Protein AF-A0A522YEF0-F1 (afdb_monomer_lite)

Radius of gyration: 15.83 Å; chains: 1; bounding box: 44×16×44 Å

pLDDT: mean 84.03, std 10.4, range [57.75, 94.62]

Foldseek 3Di:
DVVVVVVVCVPPPLNVQLVVQLVVFLVVQQVVVCVVVVDRDPCSNVPCDTPPHSVVRSVVSSLVVQCVPVNPPDPSD

Sequence (77 aa):
MIMDIFVQLYKNKIFISTLLSWAIAQTIKVIIGVIQQKKFDFRWFVGTGGMPSSHATGASCLMTLMGFEYGFDSPYF

Secondary structure (DSSP, 8-state):
-HHHHHHHHHH-HHHHHHHHHHHHHHHHHHHHHHHHHSS--THHHH-S--SS-HHHHHHHHHHHHHHHHH-TTSTT-

Structure (mmCIF, N/CA/C/O backbone):
data_AF-A0A522YEF0-F1
#
_entry.id   AF-A0A522YEF0-F1
#
loop_
_atom_site.group_PDB
_atom_site.id
_atom_site.type_symbol
_atom_site.label_atom_id
_atom_site.label_alt_id
_atom_site.label_comp_id
_atom_site.label_asym_id
_atom_site.label_entity_id
_atom_site.label_seq_id
_atom_site.pdbx_PDB_ins_code
_atom_site.Cartn_x
_atom_site.Ca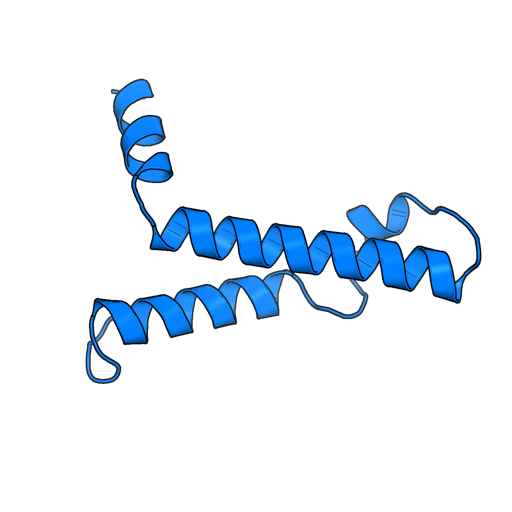rtn_y
_atom_site.Cartn_z
_atom_site.occupancy
_atom_site.B_iso_or_equiv
_atom_site.auth_seq_id
_atom_site.auth_comp_id
_atom_site.auth_asym_id
_atom_site.auth_atom_id
_atom_site.pdbx_PDB_model_num
ATOM 1 N N . MET A 1 1 ? 25.397 -2.541 1.211 1.00 68.88 1 MET A N 1
ATOM 2 C CA . MET A 1 1 ? 24.529 -3.698 0.896 1.00 68.88 1 MET A CA 1
ATOM 3 C C . MET A 1 1 ? 23.137 -3.566 1.513 1.00 68.88 1 MET A C 1
ATOM 5 O O . MET A 1 1 ? 22.195 -3.394 0.762 1.00 68.88 1 MET A O 1
ATOM 9 N N . ILE A 1 2 ? 22.966 -3.591 2.845 1.00 77.50 2 ILE A N 1
ATOM 10 C CA . ILE A 1 2 ? 21.625 -3.459 3.467 1.00 77.50 2 ILE A CA 1
ATOM 11 C C . ILE A 1 2 ? 21.029 -2.052 3.280 1.00 77.50 2 ILE A C 1
ATOM 13 O O . ILE A 1 2 ? 19.858 -1.918 2.943 1.00 77.50 2 ILE A O 1
ATOM 17 N N . MET A 1 3 ? 21.841 -1.001 3.440 1.00 77.69 3 MET A N 1
ATOM 18 C CA . MET A 1 3 ? 21.400 0.390 3.253 1.00 77.69 3 MET A CA 1
ATOM 19 C C . MET A 1 3 ? 20.866 0.649 1.833 1.00 77.69 3 MET A C 1
ATOM 21 O O . MET A 1 3 ? 19.884 1.363 1.655 1.00 77.69 3 MET A O 1
ATOM 25 N N . ASP A 1 4 ? 21.465 0.009 0.827 1.00 87.44 4 ASP A N 1
ATOM 26 C CA . ASP A 1 4 ? 21.079 0.166 -0.578 1.00 87.44 4 ASP A CA 1
ATOM 27 C C . ASP A 1 4 ? 19.690 -0.420 -0.853 1.00 87.44 4 ASP A C 1
ATOM 29 O O . ASP A 1 4 ? 18.910 0.166 -1.601 1.00 87.44 4 ASP A O 1
ATOM 33 N N . ILE A 1 5 ? 19.342 -1.528 -0.188 1.00 87.50 5 ILE A N 1
ATOM 34 C CA . ILE A 1 5 ? 18.018 -2.158 -0.290 1.00 87.50 5 ILE A CA 1
ATOM 35 C C . ILE A 1 5 ? 16.938 -1.219 0.253 1.00 87.50 5 ILE A C 1
ATOM 37 O O . ILE A 1 5 ? 15.917 -1.018 -0.401 1.00 87.50 5 ILE A O 1
ATOM 41 N N . PHE A 1 6 ? 17.162 -0.591 1.411 1.00 87.44 6 PHE A N 1
ATOM 42 C CA . PHE A 1 6 ? 16.200 0.366 1.969 1.00 87.44 6 PHE A CA 1
ATOM 43 C C . PHE A 1 6 ? 15.990 1.571 1.050 1.00 87.44 6 PHE A C 1
ATOM 45 O O . PHE A 1 6 ? 14.855 2.001 0.847 1.00 87.44 6 PHE A O 1
ATOM 52 N N . VAL A 1 7 ? 17.062 2.081 0.438 1.00 88.50 7 VAL A N 1
ATOM 53 C CA . VAL A 1 7 ? 16.970 3.178 -0.536 1.00 88.50 7 VAL A CA 1
ATOM 54 C C . VAL A 1 7 ? 16.200 2.745 -1.787 1.00 88.50 7 VAL A C 1
ATOM 56 O O . VAL A 1 7 ? 15.390 3.519 -2.297 1.00 88.50 7 VAL A O 1
ATOM 59 N N . GLN A 1 8 ? 16.411 1.521 -2.274 1.00 89.31 8 GLN A N 1
ATOM 60 C CA . GLN A 1 8 ? 15.676 0.982 -3.422 1.00 89.31 8 GLN A CA 1
ATOM 61 C C . GLN A 1 8 ? 14.186 0.794 -3.115 1.00 89.31 8 GLN A C 1
ATOM 63 O O . GLN A 1 8 ? 13.350 1.211 -3.916 1.00 89.31 8 GLN A O 1
ATOM 68 N N . LEU A 1 9 ? 13.841 0.243 -1.947 1.00 88.94 9 LEU A N 1
ATOM 69 C CA . LEU A 1 9 ? 12.449 0.090 -1.511 1.00 88.94 9 LEU A CA 1
ATOM 70 C C . LEU A 1 9 ? 11.757 1.445 -1.351 1.00 88.94 9 LEU A C 1
ATOM 72 O O . LEU A 1 9 ? 10.627 1.613 -1.801 1.00 88.94 9 LEU A O 1
ATOM 76 N N . TYR A 1 10 ? 12.447 2.428 -0.774 1.00 88.81 10 TYR A N 1
ATOM 77 C CA . TYR A 1 10 ? 11.906 3.774 -0.607 1.00 88.81 10 TYR A CA 1
ATOM 78 C C . TYR A 1 10 ? 11.692 4.503 -1.941 1.00 88.81 10 TYR A C 1
ATOM 80 O O . TYR A 1 10 ? 10.726 5.246 -2.101 1.00 88.81 10 TYR A O 1
ATOM 88 N N . LYS A 1 11 ? 12.572 4.284 -2.926 1.00 90.62 11 LYS A N 1
ATOM 89 C CA . LYS A 1 11 ? 12.424 4.858 -4.274 1.00 90.62 11 LYS A CA 1
ATOM 90 C C . LYS A 1 11 ? 11.391 4.125 -5.130 1.00 90.62 11 LYS A C 1
ATOM 92 O O . LYS A 1 11 ? 10.951 4.673 -6.142 1.00 90.62 11 LYS A O 1
ATOM 97 N N . ASN A 1 12 ? 11.004 2.906 -4.756 1.00 91.88 12 ASN A N 1
ATOM 98 C CA . ASN A 1 12 ? 10.011 2.139 -5.488 1.00 91.88 12 ASN A CA 1
ATOM 99 C C . ASN A 1 12 ? 8.605 2.702 -5.223 1.00 91.88 12 ASN A C 1
ATOM 101 O O . ASN A 1 12 ? 7.997 2.478 -4.175 1.00 91.88 12 ASN A O 1
ATOM 105 N N . LYS A 1 13 ? 8.077 3.424 -6.216 1.00 90.50 13 LYS A N 1
ATOM 106 C CA . LYS A 1 13 ? 6.752 4.050 -6.154 1.00 90.50 13 LYS A CA 1
ATOM 107 C C . LYS A 1 13 ? 5.630 3.032 -5.955 1.00 90.50 13 LYS A C 1
ATOM 109 O O . LYS A 1 13 ? 4.694 3.318 -5.220 1.00 90.50 13 LYS A O 1
ATOM 114 N N . ILE A 1 14 ? 5.729 1.851 -6.568 1.00 91.25 14 ILE A N 1
ATOM 115 C CA . ILE A 1 14 ? 4.718 0.794 -6.437 1.00 91.25 14 ILE A CA 1
ATOM 116 C C . ILE A 1 14 ? 4.675 0.295 -4.991 1.00 91.25 14 ILE A C 1
ATOM 118 O O . ILE A 1 14 ? 3.600 0.198 -4.396 1.00 91.25 14 ILE A O 1
ATOM 122 N N . PHE A 1 15 ? 5.847 0.046 -4.402 1.00 91.62 15 PHE A N 1
ATOM 123 C CA . PHE A 1 15 ? 5.966 -0.396 -3.015 1.00 91.62 15 PHE A CA 1
ATOM 124 C C . PHE A 1 15 ? 5.411 0.646 -2.037 1.00 91.62 15 PHE A C 1
ATOM 126 O O . PHE A 1 15 ? 4.560 0.320 -1.209 1.00 91.62 15 PHE A O 1
ATOM 133 N N . ILE A 1 16 ? 5.833 1.908 -2.168 1.00 93.31 16 ILE A N 1
ATOM 134 C CA . ILE A 1 16 ? 5.376 2.989 -1.286 1.00 93.31 16 ILE A CA 1
ATOM 135 C C . ILE A 1 16 ? 3.870 3.233 -1.427 1.00 93.31 16 ILE A C 1
ATOM 137 O O . ILE A 1 16 ? 3.181 3.315 -0.412 1.00 93.31 16 ILE A O 1
ATOM 141 N N . SER A 1 17 ? 3.329 3.287 -2.645 1.00 91.38 17 SER A N 1
ATOM 142 C CA . SER A 1 17 ? 1.887 3.467 -2.859 1.00 91.38 17 SER A CA 1
ATOM 143 C C . SER A 1 17 ? 1.070 2.305 -2.288 1.00 91.38 17 SER A C 1
ATOM 145 O O . SER A 1 17 ? 0.054 2.531 -1.630 1.00 91.38 17 SER A O 1
ATOM 147 N N . THR A 1 18 ? 1.540 1.065 -2.456 1.00 92.25 18 THR A N 1
ATOM 148 C CA . THR A 1 18 ? 0.888 -0.119 -1.871 1.00 92.25 18 THR A CA 1
ATOM 149 C C . THR A 1 18 ? 0.897 -0.047 -0.343 1.00 92.25 18 THR A C 1
ATOM 151 O O . THR A 1 18 ? -0.142 -0.252 0.291 1.00 92.25 18 THR A O 1
ATOM 154 N N . LEU A 1 19 ? 2.032 0.317 0.260 1.00 91.44 19 LEU A N 1
ATOM 155 C CA . LEU A 1 19 ? 2.174 0.469 1.709 1.00 91.44 19 LEU A CA 1
ATOM 156 C C . LEU A 1 19 ? 1.278 1.589 2.264 1.00 91.44 19 LEU A C 1
ATOM 158 O O . LEU A 1 19 ? 0.632 1.410 3.298 1.00 91.44 19 LEU A O 1
ATOM 162 N N . LEU A 1 20 ? 1.174 2.712 1.549 1.00 91.06 20 LEU A N 1
ATOM 163 C CA . LEU A 1 20 ? 0.257 3.800 1.890 1.00 91.06 20 LEU A CA 1
ATOM 164 C C . LEU A 1 20 ? -1.208 3.359 1.795 1.00 91.06 20 LEU A C 1
ATOM 166 O O . LEU A 1 20 ? -1.986 3.669 2.694 1.00 91.06 20 LEU A O 1
ATOM 170 N N . SER A 1 21 ? -1.588 2.593 0.769 1.00 92.06 21 SER A N 1
ATOM 171 C CA . SER A 1 21 ? -2.959 2.077 0.633 1.00 92.06 21 SER A CA 1
ATOM 172 C C . SER A 1 21 ? -3.352 1.167 1.803 1.00 92.06 21 SER A C 1
ATOM 174 O O . SER A 1 21 ? -4.453 1.281 2.348 1.00 92.06 21 SER A O 1
ATOM 176 N N . TRP A 1 22 ? -2.423 0.315 2.245 1.00 90.56 22 TRP A N 1
ATOM 177 C CA . TRP A 1 22 ? -2.600 -0.542 3.410 1.00 90.56 22 TRP A CA 1
ATOM 178 C C . TRP A 1 22 ? -2.746 0.285 4.692 1.00 90.56 22 TRP A C 1
ATOM 180 O O . TRP A 1 22 ? -3.663 0.035 5.480 1.00 90.56 22 TRP A O 1
ATOM 190 N N . ALA A 1 23 ? -1.896 1.300 4.875 1.00 89.06 23 ALA A N 1
ATOM 191 C CA . ALA A 1 23 ? -1.964 2.195 6.027 1.00 89.06 23 ALA A CA 1
ATOM 192 C C . ALA A 1 23 ? -3.306 2.943 6.074 1.00 89.06 23 ALA A C 1
ATOM 194 O O . ALA A 1 23 ? -3.952 2.970 7.119 1.00 89.06 23 ALA A O 1
ATOM 195 N N . ILE A 1 24 ? -3.779 3.457 4.934 1.00 88.81 24 ILE A N 1
ATOM 196 C CA . ILE A 1 24 ? -5.082 4.125 4.813 1.00 88.81 24 ILE A CA 1
ATOM 197 C C . ILE A 1 24 ? -6.220 3.166 5.179 1.00 88.81 24 ILE A C 1
ATOM 199 O O . ILE A 1 24 ? -7.079 3.521 5.987 1.00 88.81 24 ILE A O 1
ATOM 203 N N . ALA A 1 25 ? -6.221 1.941 4.644 1.00 87.94 25 ALA A N 1
ATOM 204 C CA . ALA A 1 25 ? -7.235 0.941 4.983 1.00 87.94 25 ALA A CA 1
ATOM 205 C C . ALA A 1 25 ? -7.257 0.640 6.489 1.00 87.94 25 ALA A C 1
ATOM 207 O O . ALA A 1 25 ? -8.327 0.556 7.098 1.00 87.94 25 ALA A O 1
ATOM 208 N N . GLN A 1 26 ? -6.080 0.531 7.105 1.00 86.31 26 GLN A N 1
ATOM 209 C CA . GLN A 1 26 ? -5.955 0.288 8.535 1.00 86.31 26 GLN A CA 1
ATOM 210 C C . GLN A 1 26 ? -6.461 1.476 9.366 1.00 86.31 26 GLN A C 1
ATOM 212 O O . GLN A 1 26 ? -7.210 1.274 10.322 1.00 86.31 26 GLN A O 1
ATOM 217 N N . THR A 1 27 ? -6.131 2.710 8.979 1.00 86.00 27 THR A N 1
ATOM 218 C CA . THR A 1 27 ? -6.647 3.924 9.626 1.00 86.00 27 THR A CA 1
ATOM 219 C C . THR A 1 27 ? -8.169 4.005 9.525 1.00 86.00 27 THR A C 1
ATOM 221 O O . THR A 1 27 ? -8.834 4.250 10.531 1.00 86.00 27 THR A O 1
ATOM 224 N N . ILE A 1 28 ? -8.739 3.735 8.347 1.00 85.94 28 ILE A N 1
ATOM 225 C CA . ILE A 1 28 ? -10.194 3.735 8.144 1.00 85.94 28 ILE A CA 1
ATOM 226 C C . ILE A 1 28 ? -10.860 2.678 9.029 1.00 85.94 28 ILE A C 1
ATOM 228 O O . ILE A 1 28 ? -11.852 2.980 9.688 1.00 85.94 28 ILE A O 1
ATOM 232 N N . LYS A 1 29 ? -10.305 1.463 9.105 1.00 84.19 29 LYS A N 1
ATOM 233 C CA . LYS A 1 29 ? -10.836 0.393 9.964 1.00 84.19 29 LYS A CA 1
ATOM 234 C C . LYS A 1 29 ? -10.907 0.823 11.430 1.00 84.19 29 LYS A C 1
ATOM 236 O O . LYS A 1 29 ? -11.915 0.590 12.093 1.00 84.19 29 LYS A O 1
ATOM 241 N N . VAL A 1 30 ? -9.860 1.482 11.920 1.00 82.69 30 VAL A N 1
ATOM 242 C CA . VAL A 1 30 ? -9.804 1.989 13.297 1.00 82.69 30 VAL A CA 1
ATOM 243 C C . VAL A 1 30 ? -10.849 3.079 13.511 1.00 82.69 30 VAL A C 1
ATOM 245 O O . VAL A 1 30 ? -11.593 3.010 14.484 1.00 82.69 30 VAL A O 1
ATOM 248 N N . ILE A 1 31 ? -10.967 4.039 12.588 1.00 83.88 31 ILE A N 1
ATOM 249 C CA . ILE A 1 31 ? -11.981 5.104 12.661 1.00 83.88 31 ILE A CA 1
ATOM 250 C C . ILE A 1 31 ? -13.394 4.507 12.692 1.00 83.88 31 ILE A C 1
ATOM 252 O O . ILE A 1 31 ? -14.198 4.872 13.550 1.00 83.88 31 ILE A O 1
ATOM 256 N N . ILE A 1 32 ? -13.692 3.559 11.799 1.00 83.00 32 ILE A N 1
ATOM 257 C CA . ILE A 1 32 ? -14.993 2.880 11.741 1.00 83.00 32 ILE A CA 1
ATOM 258 C C . ILE A 1 32 ? -15.277 2.145 13.053 1.00 83.00 32 ILE A C 1
ATOM 260 O O . ILE A 1 32 ? -16.370 2.289 13.600 1.00 83.00 32 ILE A O 1
ATOM 264 N N . GLY A 1 33 ? -14.301 1.405 13.586 1.00 81.06 33 GLY A N 1
ATOM 265 C CA . GLY A 1 33 ? -14.437 0.726 14.874 1.00 81.06 33 GLY A CA 1
ATOM 266 C C . GLY A 1 33 ? -14.777 1.704 16.000 1.00 81.06 33 GLY A C 1
ATOM 267 O O . GLY A 1 33 ? -15.750 1.494 16.732 1.00 81.06 33 GLY A O 1
ATOM 268 N N . VAL A 1 34 ? -14.035 2.816 16.088 1.00 82.50 34 VAL A N 1
ATOM 269 C CA . VAL A 1 34 ? -14.227 3.847 17.123 1.00 82.50 34 VAL A CA 1
ATOM 270 C C . VAL A 1 34 ? -15.624 4.453 17.039 1.00 82.50 34 VAL A C 1
ATOM 272 O O . VAL A 1 34 ? -16.282 4.607 18.068 1.00 82.50 34 VAL A O 1
ATOM 275 N N . ILE A 1 35 ? -16.107 4.754 15.832 1.00 81.62 35 ILE A N 1
ATOM 276 C CA . ILE A 1 35 ? -17.451 5.308 15.624 1.00 81.62 35 ILE A CA 1
ATOM 277 C C . ILE A 1 35 ? -18.531 4.286 16.003 1.00 81.62 35 ILE A C 1
ATOM 279 O O . ILE A 1 35 ? -19.481 4.637 16.705 1.00 81.62 35 ILE A O 1
ATOM 283 N N . GLN A 1 36 ? -18.397 3.029 15.570 1.00 79.94 36 GLN A N 1
ATOM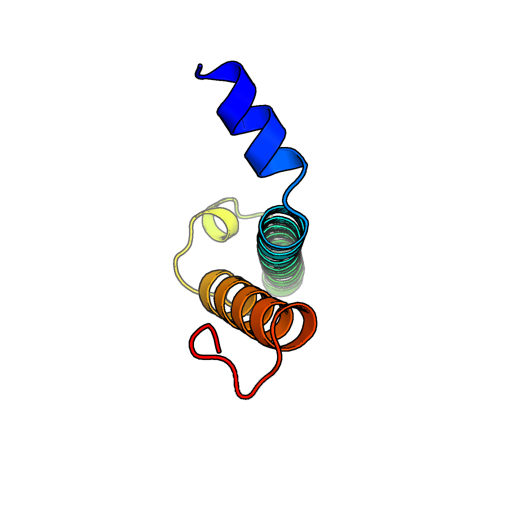 284 C CA . GLN A 1 36 ? -19.424 2.003 15.777 1.00 79.94 36 GLN A CA 1
ATOM 285 C C . GLN A 1 36 ? -19.571 1.601 17.244 1.00 79.94 36 GLN A C 1
ATOM 287 O O . GLN A 1 36 ? -20.690 1.446 17.730 1.00 79.94 36 GLN A O 1
ATOM 292 N N . GLN A 1 37 ? -18.460 1.440 17.961 1.00 78.88 37 GLN A N 1
ATOM 293 C CA . GLN A 1 37 ? -18.498 0.968 19.347 1.00 78.88 37 GLN A CA 1
ATOM 294 C C . GLN A 1 37 ? -18.389 2.095 20.377 1.00 78.88 37 GLN A C 1
ATOM 296 O O . GLN A 1 37 ? -18.507 1.834 21.576 1.00 78.88 37 GLN A O 1
ATOM 301 N N . LYS A 1 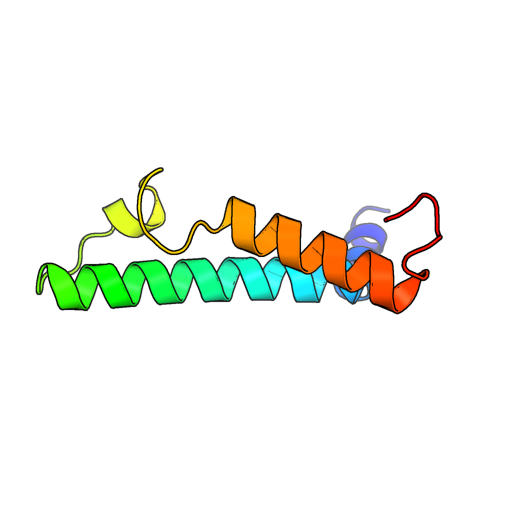38 ? -18.169 3.345 19.933 1.00 76.44 38 LYS A N 1
ATOM 302 C CA . LYS A 1 38 ? -17.977 4.539 20.782 1.00 76.44 38 LYS A CA 1
ATOM 303 C C . LYS A 1 38 ? -16.928 4.343 21.886 1.00 76.44 38 LYS A C 1
ATOM 305 O O . LYS A 1 38 ? -16.978 4.982 22.935 1.00 76.44 38 LYS A O 1
ATOM 310 N N . LYS A 1 39 ? -15.988 3.428 21.661 1.00 71.94 39 LYS A N 1
ATOM 311 C CA . LYS A 1 39 ? -14.893 3.059 22.560 1.00 71.94 39 LYS A CA 1
ATOM 312 C C . LYS A 1 39 ? -13.643 2.901 21.715 1.00 71.94 39 LYS A C 1
ATOM 314 O O . LYS A 1 39 ? -13.735 2.530 20.554 1.00 71.94 39 LYS A O 1
ATOM 319 N N . PHE A 1 40 ? -12.481 3.199 22.274 1.00 71.12 40 PHE A N 1
ATOM 320 C CA . PHE A 1 40 ? -11.225 2.942 21.585 1.00 71.12 40 PHE A CA 1
ATOM 321 C C . PHE A 1 40 ? -10.741 1.545 21.973 1.00 71.12 40 PHE A C 1
ATOM 323 O O . PHE A 1 40 ? -10.352 1.338 23.122 1.00 71.12 40 PHE A O 1
ATOM 330 N N . ASP A 1 41 ? -10.802 0.585 21.048 1.00 68.81 41 ASP A N 1
ATOM 331 C CA . ASP A 1 41 ? -10.259 -0.757 21.266 1.00 68.81 41 ASP A CA 1
ATOM 332 C C . ASP A 1 41 ? -9.045 -0.994 20.354 1.00 68.81 41 ASP A C 1
ATOM 334 O O . ASP A 1 41 ? -9.154 -1.079 19.128 1.00 68.81 41 ASP A O 1
ATOM 338 N N . PHE A 1 42 ? -7.865 -1.128 20.967 1.00 66.88 42 PHE A N 1
ATOM 339 C CA . PHE A 1 42 ? -6.615 -1.461 20.273 1.00 66.88 42 PHE A CA 1
ATOM 340 C C . PHE A 1 42 ? -6.686 -2.806 19.540 1.00 66.88 42 PHE A C 1
ATOM 342 O O . PHE A 1 42 ? -5.909 -3.045 18.612 1.00 66.88 42 PHE A O 1
ATOM 349 N N . ARG A 1 43 ? -7.637 -3.679 19.893 1.00 66.25 43 ARG A N 1
ATOM 350 C CA . ARG A 1 43 ? -7.863 -4.947 19.195 1.00 66.25 43 ARG A CA 1
ATOM 351 C C . ARG A 1 43 ? -8.272 -4.758 17.740 1.00 66.25 43 ARG A C 1
ATOM 353 O O . ARG A 1 43 ? -8.063 -5.681 16.968 1.00 66.25 43 ARG A O 1
ATOM 360 N N . TRP A 1 44 ? -8.762 -3.595 17.307 1.00 65.56 44 TRP A N 1
ATOM 361 C CA . TRP A 1 44 ? -9.039 -3.361 15.879 1.00 65.56 44 TRP A CA 1
ATOM 362 C C . TRP A 1 44 ? -7.786 -3.166 15.026 1.00 65.56 44 TRP A C 1
ATOM 364 O O . TRP A 1 44 ? -7.842 -3.374 13.815 1.00 65.56 44 TRP A O 1
ATOM 374 N N . PHE A 1 45 ? -6.646 -2.835 15.641 1.00 63.03 45 PHE A N 1
ATOM 375 C CA . PHE A 1 45 ? -5.366 -2.807 14.933 1.00 63.03 45 PHE A CA 1
ATOM 376 C C . PHE A 1 45 ? -4.819 -4.212 14.649 1.00 63.03 45 PHE A C 1
ATOM 378 O O . PHE A 1 45 ? -4.106 -4.392 13.667 1.00 63.03 45 PHE A O 1
ATOM 385 N N . VAL A 1 46 ? -5.154 -5.198 15.486 1.00 60.56 46 VAL A N 1
ATOM 386 C CA . VAL A 1 46 ? -4.589 -6.565 15.437 1.00 60.56 46 VAL A CA 1
ATOM 387 C C . VAL A 1 46 ? -5.642 -7.613 15.042 1.00 60.56 46 VAL A C 1
ATOM 389 O O . VAL A 1 46 ? -5.318 -8.741 14.683 1.00 60.56 46 VAL A O 1
ATOM 392 N N . GLY A 1 47 ? -6.920 -7.241 15.077 1.00 62.12 47 GLY A N 1
ATOM 393 C CA . GLY A 1 47 ? -8.049 -8.092 14.740 1.00 62.12 47 GLY A CA 1
ATOM 394 C C . GLY A 1 47 ? -8.048 -8.461 13.262 1.00 62.12 47 GLY A C 1
ATOM 395 O O . GLY A 1 47 ? -7.998 -7.605 12.378 1.00 62.12 47 GLY A O 1
ATOM 396 N N . THR A 1 48 ? -8.146 -9.759 12.996 1.00 57.75 48 THR A N 1
ATOM 397 C CA . THR A 1 48 ? -8.146 -10.350 11.651 1.00 57.75 48 THR A CA 1
ATOM 398 C C . THR A 1 48 ? -9.445 -10.104 10.870 1.00 57.75 48 THR A C 1
ATOM 400 O O . THR A 1 48 ? -9.516 -10.452 9.695 1.00 57.75 48 THR A O 1
ATOM 403 N N . GLY A 1 49 ? -10.458 -9.472 11.478 1.00 59.31 49 GLY A N 1
ATOM 404 C CA . GLY A 1 49 ? -11.771 -9.216 10.878 1.00 59.31 49 GLY A CA 1
ATOM 405 C C . GLY A 1 49 ? -12.240 -7.767 11.041 1.00 59.31 49 GLY A C 1
ATOM 406 O O . GLY A 1 49 ? -12.107 -7.179 12.111 1.00 59.31 49 GLY A O 1
ATOM 407 N N . GLY A 1 50 ? -12.785 -7.196 9.96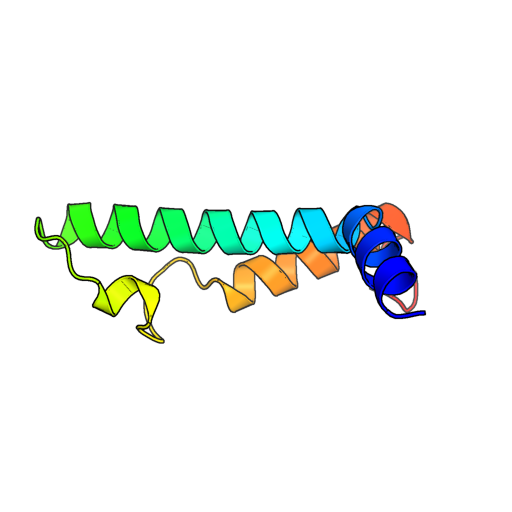3 1.00 62.16 50 GLY A N 1
ATOM 408 C CA . GLY A 1 50 ? -13.345 -5.841 9.911 1.00 62.16 50 GLY A CA 1
ATOM 409 C C . GLY A 1 50 ? -13.214 -5.218 8.518 1.00 62.16 50 GLY A C 1
ATOM 410 O O . GLY A 1 50 ? -12.224 -5.456 7.825 1.00 62.16 50 GLY A O 1
ATOM 411 N N . MET A 1 51 ? -14.206 -4.430 8.099 1.00 64.62 51 MET A N 1
ATOM 412 C CA . MET A 1 51 ? -14.141 -3.662 6.850 1.00 64.62 51 MET A CA 1
ATOM 413 C C . MET A 1 51 ? -13.467 -2.300 7.092 1.00 64.62 51 MET A C 1
ATOM 415 O O . MET A 1 51 ? -13.794 -1.656 8.090 1.00 64.62 51 MET A O 1
ATOM 419 N N . PRO A 1 52 ? -12.570 -1.827 6.204 1.00 70.38 52 PRO A N 1
ATOM 420 C CA . PRO A 1 52 ? -12.060 -2.475 4.987 1.00 70.38 52 PRO A CA 1
ATOM 421 C C . PRO A 1 52 ? -10.945 -3.510 5.253 1.00 70.38 52 PRO A C 1
ATOM 423 O O . PRO A 1 52 ? -10.189 -3.412 6.220 1.00 70.38 52 PRO A O 1
ATOM 426 N N . SER A 1 53 ? -10.814 -4.507 4.368 1.00 81.38 53 SER A N 1
ATOM 427 C CA . SER A 1 53 ? -9.746 -5.516 4.446 1.00 81.38 53 SER A CA 1
ATOM 428 C C . SER A 1 53 ? -8.419 -4.958 3.931 1.00 81.38 53 SER A C 1
ATOM 430 O O . SER A 1 53 ? -8.2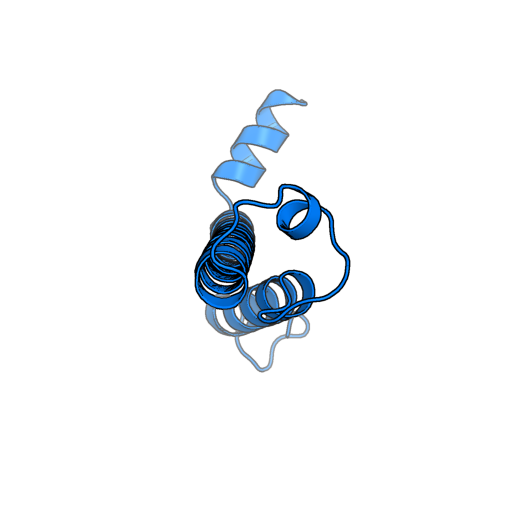51 -4.753 2.733 1.00 81.38 53 SER A O 1
ATOM 432 N N . SER A 1 54 ? -7.444 -4.784 4.823 1.00 82.12 54 SER A N 1
ATOM 433 C CA . SER A 1 54 ? -6.124 -4.238 4.487 1.00 82.12 54 SER A CA 1
ATOM 434 C C . SER A 1 54 ? -5.341 -5.125 3.504 1.00 82.12 54 SER A C 1
ATOM 436 O O . SER A 1 54 ? -4.602 -4.601 2.677 1.00 82.12 54 SER A O 1
ATOM 438 N N . HIS A 1 55 ? -5.533 -6.454 3.544 1.00 83.44 55 HIS A N 1
ATOM 439 C CA . HIS A 1 55 ? -4.926 -7.379 2.573 1.00 83.44 55 HIS A CA 1
ATOM 440 C C . HIS A 1 55 ? -5.543 -7.214 1.182 1.00 83.44 55 HIS A C 1
ATOM 442 O O . HIS A 1 55 ? -4.814 -7.119 0.199 1.00 83.44 55 HIS A O 1
ATOM 448 N N . ALA A 1 56 ? -6.876 -7.126 1.099 1.00 88.44 56 ALA A N 1
ATOM 449 C CA . ALA A 1 56 ? -7.559 -6.930 -0.177 1.00 88.44 56 ALA A CA 1
ATOM 450 C C . ALA A 1 56 ? -7.247 -5.550 -0.776 1.00 88.44 56 ALA A C 1
ATOM 452 O O . ALA A 1 56 ? -7.001 -5.452 -1.977 1.00 88.44 56 ALA A O 1
ATOM 453 N N . THR A 1 57 ? -7.197 -4.498 0.051 1.00 89.75 57 THR A N 1
ATOM 454 C CA . THR A 1 57 ? -6.810 -3.152 -0.395 1.00 89.75 57 THR A CA 1
ATOM 455 C C . THR A 1 57 ? -5.378 -3.129 -0.918 1.00 89.75 57 THR A C 1
ATOM 457 O O . THR A 1 57 ? -5.156 -2.635 -2.021 1.00 89.75 57 THR A O 1
ATOM 460 N N . GLY A 1 58 ? -4.427 -3.709 -0.176 1.00 91.19 58 GLY A N 1
ATOM 461 C CA . GLY A 1 58 ? -3.031 -3.784 -0.604 1.00 91.19 58 GLY A CA 1
ATOM 462 C C . GLY A 1 58 ? -2.864 -4.557 -1.914 1.00 91.19 58 GLY A C 1
ATOM 463 O O . GLY A 1 58 ? -2.257 -4.041 -2.847 1.00 91.19 58 GLY A O 1
ATOM 464 N N . ALA A 1 59 ? -3.461 -5.749 -2.024 1.00 91.31 59 ALA A N 1
ATOM 465 C CA . ALA A 1 59 ? -3.390 -6.565 -3.237 1.00 91.31 59 ALA A CA 1
ATOM 466 C C . ALA A 1 59 ? -4.017 -5.861 -4.452 1.00 91.31 59 ALA A C 1
ATOM 468 O O . ALA A 1 59 ? -3.410 -5.818 -5.518 1.00 91.31 59 ALA A O 1
ATOM 469 N N . SER A 1 60 ? -5.193 -5.250 -4.283 1.00 93.00 60 SER A N 1
ATOM 470 C CA . SER A 1 60 ? -5.877 -4.539 -5.373 1.00 93.00 60 SER A CA 1
ATOM 471 C C . SER A 1 60 ? -5.095 -3.302 -5.821 1.00 93.00 60 SER A C 1
ATOM 473 O O . SER A 1 60 ? -4.988 -3.044 -7.019 1.00 93.00 60 SER A O 1
ATOM 475 N N . CYS A 1 61 ? -4.517 -2.548 -4.877 1.00 93.62 61 CYS A N 1
ATOM 476 C CA . CYS A 1 61 ? -3.672 -1.394 -5.179 1.00 93.62 61 CYS A CA 1
ATOM 477 C C . CYS A 1 61 ? -2.407 -1.815 -5.934 1.00 93.62 61 CYS A C 1
ATOM 479 O O . CYS A 1 61 ? -2.112 -1.238 -6.978 1.00 93.62 61 CYS A O 1
ATOM 481 N N . LEU A 1 62 ? -1.715 -2.852 -5.454 1.00 93.44 62 LEU A N 1
ATOM 482 C CA . LEU A 1 62 ? -0.523 -3.394 -6.101 1.00 93.44 62 LEU A CA 1
ATOM 483 C C . LEU A 1 62 ? -0.819 -3.829 -7.539 1.00 93.44 62 LEU A C 1
ATOM 485 O O . LEU A 1 62 ? -0.135 -3.390 -8.459 1.00 93.44 62 LEU A O 1
ATOM 489 N N . MET A 1 63 ? -1.869 -4.631 -7.727 1.00 93.06 63 MET A N 1
ATOM 490 C CA . MET A 1 63 ? -2.306 -5.116 -9.037 1.00 93.06 63 MET A CA 1
ATOM 491 C C . MET A 1 63 ? -2.605 -3.954 -9.992 1.00 93.06 63 MET A C 1
ATOM 493 O O . MET A 1 63 ? -2.115 -3.905 -11.115 1.00 93.06 63 MET A O 1
ATOM 497 N N . THR A 1 64 ? -3.362 -2.964 -9.515 1.00 94.06 64 THR A N 1
ATOM 498 C CA . THR A 1 64 ? -3.720 -1.774 -10.296 1.00 94.06 64 THR A CA 1
ATOM 499 C C . THR A 1 64 ? -2.479 -0.983 -10.715 1.00 94.06 64 THR A C 1
ATOM 501 O O . THR A 1 64 ? -2.378 -0.549 -11.860 1.00 94.06 64 THR A O 1
ATOM 504 N N . LEU A 1 65 ? -1.510 -0.815 -9.811 1.00 94.44 65 LEU A N 1
ATOM 505 C CA . LEU A 1 65 ? -0.251 -0.134 -10.110 1.00 94.44 65 LEU A CA 1
ATOM 506 C C . LEU A 1 65 ? 0.611 -0.921 -11.101 1.00 94.44 65 LEU A C 1
ATOM 508 O O . LEU A 1 65 ? 1.238 -0.301 -11.954 1.00 94.44 65 LEU A O 1
ATOM 512 N N . MET A 1 66 ? 0.620 -2.257 -11.029 1.00 94.38 66 MET A N 1
ATOM 513 C CA . MET A 1 66 ? 1.316 -3.087 -12.020 1.00 94.38 66 MET A CA 1
ATOM 514 C C . MET A 1 66 ? 0.704 -2.897 -13.412 1.00 94.38 66 MET A C 1
ATOM 516 O O . MET A 1 66 ? 1.444 -2.675 -14.368 1.00 94.38 66 MET A O 1
ATOM 520 N N . GLY A 1 67 ? -0.629 -2.873 -13.509 1.00 94.44 67 GLY A N 1
ATOM 521 C CA . GLY A 1 67 ? -1.336 -2.601 -14.763 1.00 94.44 67 GLY A CA 1
ATOM 522 C C . GLY A 1 67 ? -1.075 -1.196 -15.319 1.00 94.44 67 GLY A C 1
ATOM 523 O O . GLY A 1 67 ? -0.900 -1.038 -16.524 1.00 94.44 67 GLY A O 1
ATOM 524 N N . PHE A 1 68 ? -0.977 -0.172 -14.463 1.00 94.12 68 PHE A N 1
ATOM 525 C CA . PHE A 1 68 ? -0.650 1.190 -14.906 1.00 94.12 68 PHE A CA 1
ATOM 526 C C . PHE A 1 68 ? 0.815 1.375 -15.321 1.00 94.12 68 PHE A C 1
ATOM 528 O O . PHE A 1 68 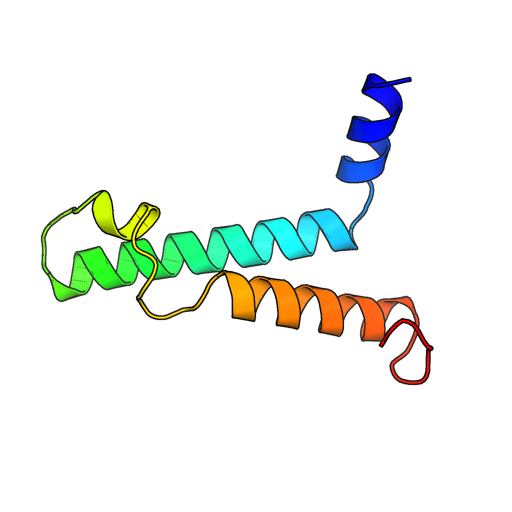? 1.072 2.095 -16.283 1.00 94.12 68 PHE A O 1
ATOM 535 N N . GLU A 1 69 ? 1.768 0.765 -14.613 1.00 93.56 69 GLU A N 1
ATOM 536 C CA . GLU A 1 69 ? 3.201 0.958 -14.883 1.00 93.56 69 GLU A CA 1
ATOM 537 C C . GLU A 1 69 ? 3.701 0.068 -16.032 1.00 93.56 69 GLU A C 1
ATOM 539 O O . GLU A 1 69 ? 4.522 0.501 -16.839 1.00 93.56 69 GLU A O 1
ATOM 544 N N . TYR A 1 70 ? 3.205 -1.170 -16.124 1.00 93.94 70 TYR A N 1
ATOM 545 C CA . TYR A 1 70 ? 3.684 -2.166 -17.090 1.00 93.94 70 TYR A CA 1
ATOM 546 C C . TYR A 1 70 ? 2.670 -2.511 -18.186 1.00 93.94 70 TYR A C 1
ATOM 548 O O . TYR A 1 70 ? 3.027 -3.216 -19.128 1.00 93.94 70 TYR A O 1
ATOM 556 N N . GLY A 1 71 ? 1.441 -2.001 -18.093 1.00 93.69 71 GLY A N 1
ATOM 557 C CA . GLY A 1 71 ? 0.336 -2.330 -18.991 1.00 93.69 71 GLY A CA 1
ATOM 558 C C . GLY A 1 71 ? -0.487 -3.519 -18.492 1.00 93.69 71 GLY A C 1
ATOM 559 O O . GLY A 1 71 ? 0.039 -4.459 -17.905 1.00 93.69 71 GLY A O 1
ATOM 560 N N . PHE A 1 72 ? -1.792 -3.487 -18.761 1.00 93.62 72 PHE A N 1
ATOM 561 C CA . PHE A 1 72 ? -2.733 -4.540 -18.360 1.00 93.62 72 PHE A CA 1
ATOM 562 C C . PHE A 1 72 ? -2.583 -5.849 -19.154 1.00 93.62 72 PHE A C 1
ATOM 564 O O . PHE A 1 72 ? -3.064 -6.879 -18.708 1.00 93.62 72 PHE A O 1
ATOM 571 N N . ASP A 1 73 ? -1.900 -5.822 -20.303 1.00 94.62 73 ASP A N 1
ATOM 572 C CA . ASP A 1 73 ? -1.607 -7.013 -21.119 1.00 94.62 73 ASP A CA 1
ATOM 573 C C . ASP A 1 73 ? -0.239 -7.645 -20.783 1.00 94.62 73 ASP A C 1
ATOM 575 O O . ASP A 1 73 ? 0.212 -8.589 -21.435 1.00 94.62 73 ASP A O 1
ATOM 579 N N . SER A 1 74 ? 0.471 -7.088 -19.800 1.00 94.00 74 SER A N 1
ATOM 580 C CA . SER A 1 74 ? 1.792 -7.547 -19.371 1.00 94.00 74 SER A CA 1
ATOM 581 C C . SER A 1 74 ? 1.686 -8.775 -18.467 1.00 94.00 74 SER A C 1
ATOM 583 O O . SER A 1 74 ? 0.785 -8.812 -17.644 1.00 94.00 74 SER A O 1
ATOM 585 N N . PRO A 1 75 ? 2.647 -9.721 -18.483 1.00 91.62 75 PRO A N 1
ATOM 586 C CA . PRO A 1 75 ? 2.663 -10.860 -17.553 1.00 91.62 75 PRO A CA 1
ATOM 587 C C . PRO A 1 75 ? 2.796 -10.474 -16.066 1.00 91.62 75 PRO A C 1
ATOM 589 O O . PRO A 1 75 ? 2.782 -11.350 -15.203 1.00 91.62 75 PRO A O 1
ATOM 592 N N . TYR A 1 76 ? 2.993 -9.189 -15.758 1.00 88.19 76 TYR A N 1
ATOM 593 C CA . TYR A 1 76 ? 2.985 -8.660 -14.393 1.00 88.19 76 TYR A CA 1
ATOM 594 C C . TYR A 1 76 ? 1.577 -8.308 -13.874 1.00 88.19 76 TYR A C 1
ATOM 596 O O . TYR A 1 76 ? 1.445 -8.023 -12.682 1.00 88.19 76 TYR A O 1
ATOM 604 N N . PHE A 1 77 ? 0.561 -8.310 -14.743 1.00 85.94 77 PHE A N 1
ATOM 605 C CA . PHE A 1 77 ? -0.859 -8.125 -14.436 1.00 85.94 77 PHE A CA 1
ATOM 606 C C . PHE A 1 77 ? -1.620 -9.401 -14.828 1.00 85.94 77 PHE A C 1
ATOM 608 O O . PHE A 1 77 ? -2.466 -9.851 -14.031 1.00 85.94 77 PHE A O 1
#